Protein AF-A0A443KCB1-F1 (afdb_monomer_lite)

Foldseek 3Di:
DDDPVPDDPVRVVVVVVVVVVVVVVVVVVVVVVVVVVVQCCCCVPPVDGPVVVVVVVVVVPPDPPPPPPPPQQQWKWAQPPDGPDIDSPPDDDDPSCVVVVTDTDGDDPPPDDDDDD

Structure (mmCIF, N/CA/C/O backbone):
data_AF-A0A443KCB1-F1
#
_entry.id   AF-A0A443KCB1-F1
#
loop_
_atom_site.group_PDB
_atom_site.id
_atom_site.type_symbol
_atom_site.label_atom_id
_atom_site.label_alt_id
_atom_site.label_comp_id
_atom_site.label_asym_id
_atom_site.label_entity_id
_atom_site.label_seq_id
_atom_site.pdbx_PDB_ins_code
_atom_site.Cartn_x
_atom_site.Cartn_y
_atom_site.Cartn_z
_atom_site.occupancy
_atom_site.B_iso_or_equiv
_atom_site.auth_seq_id
_atom_site.auth_comp_id
_atom_site.auth_asym_id
_atom_site.auth_atom_id
_atom_site.pdbx_PDB_model_num
ATOM 1 N N . MET A 1 1 ? -22.184 20.492 14.445 1.00 62.22 1 MET A N 1
ATOM 2 C CA . MET A 1 1 ? -20.901 21.218 14.409 1.00 62.22 1 MET A CA 1
ATOM 3 C C . MET A 1 1 ? -20.218 20.911 15.728 1.00 62.22 1 MET A C 1
ATOM 5 O O . MET A 1 1 ? -20.785 21.256 16.754 1.00 62.22 1 MET A O 1
ATOM 9 N N . THR A 1 2 ? -19.145 20.124 15.731 1.00 79.56 2 THR A N 1
ATOM 10 C CA . THR A 1 2 ? -18.444 19.756 16.972 1.00 79.56 2 THR A CA 1
ATOM 11 C C . THR A 1 2 ? -17.653 20.967 17.447 1.00 79.56 2 THR A C 1
ATOM 13 O O . THR A 1 2 ? -16.857 21.496 16.672 1.00 79.56 2 THR A O 1
ATOM 16 N N . ASP A 1 3 ? -17.902 21.433 18.669 1.00 88.12 3 ASP A N 1
ATOM 17 C CA . ASP A 1 3 ? -17.217 22.604 19.211 1.00 88.12 3 ASP A CA 1
ATOM 18 C C . ASP A 1 3 ? -16.007 22.165 20.041 1.00 88.12 3 ASP A C 1
ATOM 20 O O . ASP A 1 3 ? -16.147 21.568 21.108 1.00 88.12 3 ASP A O 1
ATOM 24 N N . TYR A 1 4 ? -14.808 22.387 19.504 1.00 87.19 4 TYR A N 1
ATOM 25 C CA . TYR A 1 4 ? -13.555 21.906 20.093 1.00 87.19 4 TYR A CA 1
ATOM 26 C C . TYR A 1 4 ? -13.008 22.837 21.183 1.00 87.19 4 TYR A C 1
ATOM 28 O O . TYR A 1 4 ? -12.131 22.424 21.938 1.00 87.19 4 TYR A O 1
ATOM 36 N N . GLN A 1 5 ? -13.500 24.079 21.268 1.00 89.56 5 GLN A N 1
ATOM 37 C CA . GLN A 1 5 ? -12.981 25.085 22.205 1.00 89.56 5 GLN A CA 1
ATOM 38 C C . GLN A 1 5 ? -13.427 24.833 23.654 1.00 89.56 5 GLN A C 1
ATOM 40 O O . GLN A 1 5 ? -12.697 25.155 24.585 1.00 89.56 5 GLN A O 1
ATOM 45 N N . GLU A 1 6 ? -14.583 24.195 23.842 1.00 91.69 6 GLU A N 1
ATOM 46 C CA . GLU A 1 6 ? -15.147 23.857 25.158 1.00 91.69 6 GLU A CA 1
ATOM 47 C C . GLU A 1 6 ? -14.647 22.497 25.694 1.00 91.69 6 GLU A C 1
ATOM 49 O O . GLU A 1 6 ? -14.987 22.086 26.805 1.00 91.69 6 GLU A O 1
ATOM 54 N N . MET A 1 7 ? -13.853 21.757 24.909 1.00 90.06 7 MET A N 1
ATOM 55 C CA . MET A 1 7 ? -13.377 20.423 25.280 1.00 90.06 7 MET A CA 1
ATOM 56 C C . MET A 1 7 ? -12.106 20.483 26.126 1.00 90.06 7 MET A C 1
ATOM 58 O O . MET A 1 7 ? -11.155 21.210 25.845 1.00 90.06 7 MET A O 1
ATOM 62 N N . THR A 1 8 ? -12.039 19.623 27.137 1.00 94.19 8 THR A N 1
ATOM 63 C CA . THR A 1 8 ? -10.806 19.409 27.901 1.00 94.19 8 THR A CA 1
ATOM 64 C C . THR A 1 8 ? -9.740 18.714 27.048 1.00 94.19 8 THR A C 1
ATOM 66 O O . THR A 1 8 ? -10.041 17.995 26.093 1.00 94.19 8 THR A O 1
ATOM 69 N N . THR A 1 9 ? -8.469 18.845 27.434 1.00 91.19 9 THR A N 1
ATOM 70 C CA . THR A 1 9 ? -7.344 18.195 26.736 1.00 91.19 9 THR A CA 1
ATOM 71 C C . THR A 1 9 ? -7.512 16.680 26.605 1.00 91.19 9 THR A C 1
ATOM 73 O O . THR A 1 9 ? -7.188 16.121 25.560 1.00 91.19 9 THR A O 1
ATOM 76 N N . LYS A 1 10 ? -8.071 16.016 27.625 1.00 93.50 10 LYS A N 1
ATOM 77 C CA . LYS A 1 10 ? -8.377 14.578 27.585 1.00 93.50 10 LYS A CA 1
ATOM 78 C C . LYS A 1 10 ? -9.453 14.245 26.551 1.00 93.50 10 LYS A C 1
ATOM 80 O O . LYS A 1 10 ? -9.273 13.319 25.770 1.00 93.50 10 LYS A O 1
ATOM 85 N N . GLN A 1 11 ? -10.532 15.025 26.500 1.00 92.00 11 GLN A N 1
ATOM 86 C CA . GLN A 1 11 ? -11.603 14.830 25.517 1.00 92.00 11 GLN A CA 1
ATOM 87 C C . GLN A 1 11 ? -11.099 15.046 24.085 1.00 92.00 11 GLN A C 1
ATOM 89 O O . GLN A 1 11 ? -11.407 14.250 23.204 1.00 92.00 11 GLN A O 1
ATOM 94 N N . LEU A 1 12 ? -10.256 16.058 23.860 1.00 93.12 12 LEU A N 1
ATOM 95 C CA . LEU A 1 12 ? -9.620 16.284 22.558 1.00 93.12 12 LEU A CA 1
ATOM 96 C C . LEU A 1 12 ? -8.715 15.115 22.144 1.00 93.12 12 LEU A C 1
ATOM 98 O O . LEU A 1 12 ? -8.693 14.735 20.974 1.00 93.12 12 LEU A O 1
ATOM 102 N N . GLN A 1 13 ? -7.983 14.519 23.089 1.00 94.44 13 GLN A N 1
ATOM 103 C CA . GLN A 1 13 ? -7.177 13.325 22.828 1.00 94.44 13 GLN A CA 1
ATOM 104 C C . GLN A 1 13 ? -8.044 12.110 22.474 1.00 94.44 13 GLN A C 1
ATOM 106 O O . GLN A 1 13 ? -7.723 11.388 21.532 1.00 94.44 13 GLN A O 1
ATOM 111 N N . GLU A 1 14 ? -9.152 11.895 23.182 1.00 94.50 14 GLU A N 1
ATOM 112 C CA . GLU A 1 14 ? -10.097 10.816 22.878 1.00 94.50 14 GLU A CA 1
ATOM 113 C C . GLU A 1 14 ? -10.746 10.988 21.499 1.00 94.50 14 GLU A C 1
ATOM 115 O O . GLU A 1 14 ? -10.796 10.036 20.720 1.00 94.50 14 GLU A O 1
ATOM 120 N N . GLU A 1 15 ? -11.203 12.196 21.164 1.00 94.25 15 GLU A N 1
ATOM 121 C CA . GLU A 1 15 ? -11.764 12.502 19.844 1.00 94.25 15 GLU A CA 1
ATOM 122 C C . GLU A 1 15 ? -10.726 12.323 18.734 1.00 94.25 15 GLU A C 1
ATOM 124 O O . GLU A 1 15 ? -11.022 11.707 17.709 1.00 94.25 15 GLU A O 1
ATOM 129 N N . ARG A 1 16 ? -9.476 12.748 18.954 1.00 95.06 16 ARG A N 1
ATOM 130 C CA . ARG A 1 16 ? -8.379 12.483 18.017 1.00 95.06 16 ARG A CA 1
ATOM 131 C C . ARG A 1 16 ? -8.214 10.985 17.754 1.00 95.06 16 ARG A C 1
ATOM 133 O O . ARG A 1 16 ? -8.134 10.590 16.596 1.00 95.06 16 ARG A O 1
ATOM 140 N N . LEU A 1 17 ? -8.191 10.152 18.795 1.00 96.75 17 LEU A N 1
ATOM 141 C CA . LEU A 1 17 ? -8.055 8.698 18.636 1.00 96.75 17 LEU A CA 1
ATOM 142 C C . LEU A 1 17 ? -9.229 8.092 17.854 1.00 96.75 17 LEU A C 1
ATOM 144 O O . LEU A 1 17 ? -9.034 7.202 17.024 1.00 96.75 17 LEU A O 1
ATOM 148 N N . LYS A 1 18 ? -10.453 8.583 18.080 1.00 95.25 18 LYS A N 1
ATOM 149 C CA . LYS A 1 18 ? -11.630 8.165 17.303 1.00 95.25 18 LYS A CA 1
ATOM 150 C C . LYS A 1 18 ? -11.495 8.555 15.835 1.00 95.25 18 LYS A C 1
ATOM 152 O O . LYS A 1 18 ? -11.788 7.729 14.975 1.00 95.25 18 LYS A O 1
ATOM 157 N N . ILE A 1 19 ? -11.031 9.772 15.555 1.00 96.38 19 ILE A N 1
ATOM 158 C CA . ILE A 1 19 ? -10.800 10.260 14.191 1.00 96.38 19 ILE A CA 1
ATOM 159 C C . ILE A 1 19 ? -9.712 9.436 13.505 1.00 96.38 19 ILE A C 1
ATOM 161 O O . ILE A 1 19 ? -9.922 8.993 12.383 1.00 96.38 19 ILE A O 1
ATOM 165 N N . GLU A 1 20 ? -8.587 9.169 14.169 1.00 96.75 20 GLU A N 1
ATOM 166 C CA . GLU A 1 20 ? -7.511 8.335 13.619 1.00 96.75 20 GLU A CA 1
ATOM 167 C C . GLU A 1 20 ? -8.018 6.928 13.277 1.00 96.75 20 GLU A C 1
ATOM 169 O O . GLU A 1 20 ? -7.768 6.421 12.183 1.00 96.75 20 GLU A O 1
ATOM 174 N N . LYS A 1 21 ? -8.809 6.319 14.167 1.00 96.94 21 LYS A N 1
ATOM 175 C CA . LYS A 1 21 ? -9.439 5.021 13.906 1.00 96.94 21 LYS A CA 1
ATOM 176 C C . LYS A 1 21 ? -10.428 5.085 12.741 1.00 96.94 21 LYS A C 1
ATOM 178 O O . LYS A 1 21 ? -10.434 4.192 11.897 1.00 96.94 21 LYS A O 1
ATOM 183 N N . ALA A 1 22 ? -11.267 6.117 12.691 1.00 95.88 22 ALA A N 1
ATOM 184 C CA . ALA A 1 22 ? -12.228 6.306 11.611 1.00 95.88 22 ALA A CA 1
ATOM 185 C C . ALA A 1 22 ? -11.522 6.516 10.265 1.00 95.88 22 ALA A C 1
ATOM 187 O O . ALA A 1 22 ? -11.950 5.945 9.267 1.00 95.88 22 ALA A O 1
ATOM 188 N N . LEU A 1 23 ? -10.416 7.264 10.253 1.00 96.69 23 LEU A N 1
ATOM 189 C CA . LEU A 1 23 ? -9.593 7.500 9.074 1.00 96.69 23 LEU A CA 1
ATOM 190 C C . LEU A 1 23 ? -8.938 6.208 8.582 1.00 96.69 23 LEU A C 1
ATOM 192 O O . LEU A 1 23 ? -8.993 5.927 7.391 1.00 96.69 23 LEU A O 1
ATOM 196 N N . ALA A 1 24 ? -8.379 5.400 9.487 1.00 96.00 24 ALA A N 1
ATOM 197 C CA . ALA A 1 24 ? -7.804 4.102 9.136 1.00 96.00 24 ALA A CA 1
ATOM 198 C C . ALA A 1 24 ? -8.854 3.144 8.548 1.00 96.00 24 ALA A C 1
ATOM 200 O O . ALA A 1 24 ? -8.595 2.447 7.574 1.00 96.00 24 ALA A O 1
ATOM 201 N N . GLN A 1 25 ? -10.068 3.134 9.105 1.00 95.56 25 GLN A N 1
ATOM 202 C CA . GLN A 1 25 ? -11.159 2.333 8.551 1.00 95.56 25 GLN A CA 1
ATOM 203 C C . GLN A 1 25 ? -11.678 2.884 7.219 1.00 95.56 25 GLN A C 1
ATOM 205 O O . GLN A 1 25 ? -12.098 2.115 6.360 1.00 95.56 25 GLN A O 1
ATOM 210 N N . ALA A 1 26 ? -11.714 4.206 7.050 1.00 95.81 26 ALA A N 1
ATOM 211 C CA . ALA A 1 26 ? -12.112 4.831 5.794 1.00 95.81 26 ALA A CA 1
ATOM 212 C C . ALA A 1 26 ? -11.103 4.512 4.687 1.00 95.81 26 ALA A C 1
ATOM 214 O O . ALA A 1 26 ? -11.513 4.063 3.626 1.00 95.81 26 ALA A O 1
ATOM 215 N N . SER A 1 27 ? -9.800 4.618 4.957 1.00 94.12 27 SER A N 1
ATOM 216 C CA . SER A 1 27 ? -8.771 4.305 3.964 1.00 94.12 27 SER A CA 1
ATOM 217 C C . SER A 1 27 ? -8.767 2.830 3.553 1.00 94.12 27 SER A C 1
ATOM 219 O O . SER A 1 27 ? -8.550 2.523 2.384 1.00 94.12 27 SER A O 1
ATOM 221 N N . GLU A 1 28 ? -9.053 1.908 4.476 1.00 95.19 28 GLU A N 1
ATOM 222 C CA . GLU A 1 28 ? -9.222 0.484 4.159 1.00 95.19 28 GLU A CA 1
ATOM 223 C C . GLU A 1 28 ? -10.456 0.232 3.273 1.00 95.19 28 GLU A C 1
ATOM 225 O O . GLU A 1 28 ? -10.392 -0.532 2.305 1.00 95.19 28 GLU A O 1
ATOM 230 N N . ARG A 1 29 ? -11.574 0.916 3.551 1.00 94.88 29 ARG A N 1
ATOM 231 C CA . ARG A 1 29 ? -12.765 0.888 2.685 1.00 94.88 29 ARG A CA 1
ATOM 232 C C . ARG A 1 29 ? -12.471 1.469 1.304 1.00 94.88 29 ARG A C 1
ATOM 234 O O . ARG A 1 29 ? -12.841 0.865 0.307 1.00 94.88 29 ARG A O 1
ATOM 241 N N . ASP A 1 30 ? -11.763 2.589 1.232 1.00 95.19 30 ASP A N 1
ATOM 242 C CA . ASP A 1 30 ? -11.410 3.221 -0.039 1.00 95.19 30 ASP A CA 1
ATOM 243 C C . ASP A 1 30 ? -10.487 2.318 -0.869 1.00 95.19 30 ASP A C 1
ATOM 245 O O . ASP A 1 30 ? -10.691 2.157 -2.072 1.00 95.19 30 ASP A O 1
ATOM 249 N N . LEU A 1 31 ? -9.515 1.660 -0.228 1.00 95.31 31 LEU A N 1
ATOM 250 C CA . LEU A 1 31 ? -8.632 0.691 -0.879 1.00 95.31 31 LEU A CA 1
ATOM 251 C C . LEU A 1 31 ? -9.412 -0.512 -1.417 1.00 95.31 31 LEU A C 1
ATOM 253 O O . LEU A 1 31 ? -9.206 -0.916 -2.561 1.00 95.31 31 LEU A O 1
ATOM 257 N N . THR A 1 32 ? -10.301 -1.093 -0.610 1.00 95.06 32 THR A N 1
ATOM 258 C CA . THR A 1 32 ? -11.098 -2.257 -1.029 1.00 95.06 32 THR A CA 1
ATOM 259 C C . THR A 1 32 ? -12.059 -1.907 -2.162 1.00 95.06 32 THR A C 1
ATOM 261 O O . THR A 1 32 ? -12.110 -2.648 -3.141 1.00 95.06 32 THR A O 1
ATOM 264 N N . ASN A 1 33 ? -12.722 -0.749 -2.097 1.00 95.62 33 ASN A N 1
ATOM 265 C CA . ASN A 1 33 ? -13.563 -0.239 -3.181 1.00 95.62 33 ASN A CA 1
ATOM 266 C C . ASN A 1 33 ? -12.755 -0.050 -4.472 1.00 95.62 33 ASN A C 1
ATOM 268 O O . ASN A 1 33 ? -13.167 -0.518 -5.529 1.00 95.62 33 ASN A O 1
ATOM 272 N N . ALA A 1 34 ? -11.567 0.556 -4.388 1.00 95.06 34 ALA A N 1
ATOM 273 C CA . ALA A 1 34 ? -10.703 0.741 -5.551 1.00 95.06 34 ALA A CA 1
ATOM 274 C C . ALA A 1 34 ? -10.280 -0.598 -6.185 1.00 95.06 34 ALA A C 1
ATOM 276 O O . ALA A 1 34 ? -10.269 -0.734 -7.410 1.00 95.06 34 ALA A O 1
ATOM 277 N N . LEU A 1 35 ? -9.950 -1.610 -5.375 1.00 93.44 35 LEU A N 1
ATOM 278 C CA . LEU A 1 35 ? -9.613 -2.945 -5.883 1.00 93.44 35 LEU A CA 1
ATOM 279 C C . LEU A 1 35 ? -10.815 -3.652 -6.521 1.00 93.44 35 LEU A C 1
ATOM 281 O O . LEU A 1 35 ? -10.648 -4.327 -7.542 1.00 93.44 35 LEU A O 1
ATOM 285 N N . ASP A 1 36 ? -12.006 -3.504 -5.945 1.00 94.69 36 ASP A N 1
ATOM 286 C CA . ASP A 1 36 ? -13.237 -4.086 -6.484 1.00 94.69 36 ASP A CA 1
ATOM 287 C C . ASP A 1 36 ? -13.626 -3.443 -7.821 1.00 94.69 36 ASP A C 1
ATOM 289 O O . ASP A 1 36 ? -13.915 -4.144 -8.794 1.00 94.69 36 ASP A O 1
ATOM 293 N N . GLU A 1 37 ? -13.512 -2.116 -7.923 1.00 94.44 37 GLU A N 1
ATOM 294 C CA . GLU A 1 37 ? -13.714 -1.379 -9.172 1.00 94.44 37 GLU A CA 1
ATOM 295 C C . GLU A 1 37 ? -12.757 -1.859 -10.267 1.00 94.44 37 GLU A C 1
ATOM 297 O O . GLU A 1 37 ? -13.186 -2.189 -11.377 1.00 94.44 37 GLU A O 1
ATOM 302 N N . VAL A 1 38 ? -11.460 -1.966 -9.959 1.00 92.94 38 VAL A N 1
ATOM 303 C CA . VAL A 1 38 ? -10.456 -2.474 -10.907 1.00 92.94 38 VAL A CA 1
ATOM 304 C C . VAL A 1 38 ? -10.786 -3.905 -11.332 1.00 92.94 38 VAL A C 1
ATOM 306 O O . VAL A 1 38 ? -10.751 -4.220 -12.523 1.00 92.94 38 VAL A O 1
ATOM 309 N N . THR A 1 39 ? -11.146 -4.771 -10.386 1.00 92.56 39 THR A N 1
ATOM 310 C CA . THR A 1 39 ? -11.468 -6.177 -10.664 1.00 92.56 39 THR A CA 1
ATOM 311 C C . THR A 1 39 ? -12.715 -6.309 -11.536 1.00 92.56 39 THR A C 1
ATOM 313 O O . THR A 1 39 ? -12.716 -7.079 -12.503 1.00 92.56 39 THR A O 1
ATOM 316 N N . THR A 1 40 ? -13.752 -5.524 -11.246 1.00 93.75 40 THR A N 1
ATOM 317 C CA . THR A 1 40 ? -15.001 -5.471 -12.012 1.00 93.75 40 THR A CA 1
ATOM 318 C C . THR A 1 40 ? -14.757 -4.965 -13.429 1.00 93.75 40 THR A C 1
ATOM 320 O O . THR A 1 40 ? -15.247 -5.557 -14.391 1.00 93.75 40 THR A O 1
ATOM 323 N N . LEU A 1 41 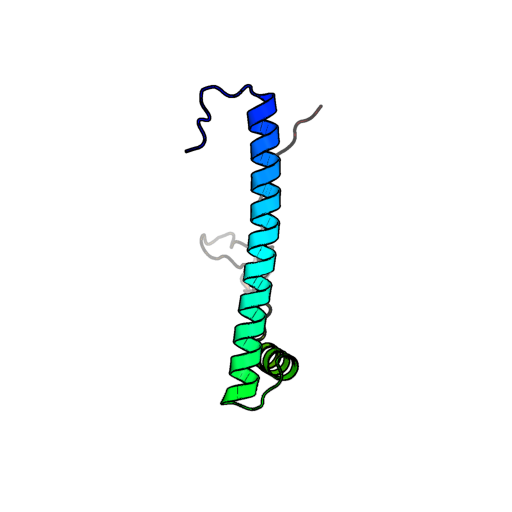? -13.946 -3.916 -13.594 1.00 94.06 41 LEU A N 1
ATOM 324 C CA . LEU A 1 41 ? -13.585 -3.386 -14.909 1.00 94.06 41 LEU A CA 1
ATOM 325 C C . LEU A 1 41 ? -12.775 -4.390 -15.736 1.00 94.06 41 LEU A C 1
ATOM 327 O O . LEU A 1 41 ? -13.077 -4.584 -16.916 1.00 94.06 41 LEU A O 1
ATOM 331 N N . LEU A 1 42 ? -11.774 -5.039 -15.136 1.00 92.25 42 LEU A N 1
ATOM 332 C CA . LEU A 1 42 ? -10.948 -6.050 -15.804 1.00 92.25 42 LEU A CA 1
ATOM 333 C C . LEU A 1 42 ? -11.780 -7.258 -16.246 1.00 92.25 42 LEU A C 1
ATOM 335 O O . LEU A 1 42 ? -11.692 -7.681 -17.401 1.00 92.25 42 LEU A O 1
ATOM 339 N N . SER A 1 43 ? -12.627 -7.767 -15.352 1.00 91.25 43 SER A N 1
ATOM 340 C CA . SER A 1 43 ? -13.458 -8.942 -15.619 1.00 91.25 43 SE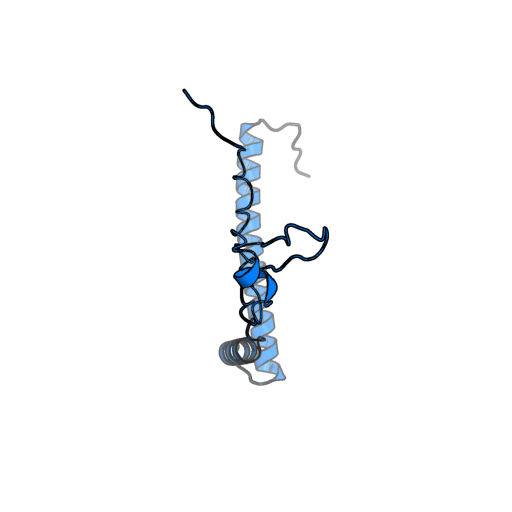R A CA 1
ATOM 341 C C . SER A 1 43 ? -14.561 -8.625 -16.629 1.00 91.25 43 SER A C 1
ATOM 343 O O . SER A 1 43 ? -14.747 -9.365 -17.590 1.00 91.25 43 SER A O 1
ATOM 345 N N . GLY A 1 44 ? -15.265 -7.504 -16.451 1.00 91.69 44 GLY A N 1
ATOM 346 C CA . GLY A 1 44 ? -16.414 -7.138 -17.276 1.00 91.69 44 GLY A CA 1
ATOM 347 C C . GLY A 1 44 ? -16.044 -6.702 -18.692 1.00 91.69 44 GLY A C 1
ATOM 348 O O . GLY A 1 44 ? -16.725 -7.078 -19.641 1.00 91.69 44 GLY A O 1
ATOM 349 N N . LYS A 1 45 ? -14.971 -5.917 -18.858 1.00 91.25 45 LYS A N 1
ATOM 350 C CA . LYS A 1 45 ? -14.581 -5.407 -20.185 1.00 91.25 45 LYS A CA 1
ATOM 351 C C . LYS A 1 45 ? -13.650 -6.340 -20.944 1.00 91.25 45 LYS A C 1
ATOM 353 O O . LYS A 1 45 ? -13.732 -6.401 -22.167 1.00 91.25 45 LYS A O 1
ATOM 358 N N . TYR A 1 46 ? -12.754 -7.024 -20.238 1.00 89.50 46 TYR A N 1
ATOM 359 C CA . TYR A 1 46 ? -11.639 -7.734 -20.865 1.00 89.50 46 TYR A CA 1
ATOM 360 C C . TYR A 1 46 ? -11.601 -9.228 -20.528 1.00 89.50 46 TYR A C 1
ATOM 362 O O . TYR A 1 46 ? -10.781 -9.944 -21.096 1.00 89.50 46 TYR A O 1
ATOM 370 N N . GLY A 1 47 ? -12.459 -9.713 -19.620 1.00 91.06 47 GLY A N 1
ATOM 371 C CA . GLY A 1 47 ? -12.434 -11.107 -19.168 1.00 91.06 47 GLY A CA 1
ATOM 372 C C . GLY A 1 47 ? -11.134 -11.490 -18.453 1.00 91.06 47 GLY A C 1
ATOM 373 O O . GLY A 1 47 ? -10.796 -12.670 -18.384 1.00 91.06 47 GLY A O 1
ATOM 374 N N . LEU A 1 48 ? -10.382 -10.504 -17.954 1.00 90.06 48 LEU A N 1
ATOM 375 C CA . LEU A 1 48 ? -9.084 -10.708 -17.319 1.00 90.06 48 LEU A CA 1
ATOM 376 C C . LEU A 1 48 ? -9.224 -10.809 -15.803 1.00 90.06 48 LEU A C 1
ATOM 378 O O . LEU A 1 48 ? -10.004 -10.089 -15.182 1.00 90.06 48 LEU A O 1
ATOM 382 N N . ARG A 1 49 ? -8.405 -11.674 -15.198 1.00 91.12 49 ARG A N 1
ATOM 383 C CA . ARG A 1 49 ? -8.275 -11.773 -13.739 1.00 91.12 49 ARG A CA 1
ATOM 384 C C . ARG A 1 49 ? -7.222 -10.787 -13.238 1.00 91.12 49 ARG A C 1
ATOM 386 O O . ARG A 1 49 ? -6.204 -10.583 -13.898 1.00 91.12 49 ARG A O 1
ATOM 393 N N . LEU A 1 50 ? -7.424 -10.247 -12.035 1.00 90.06 50 LEU A N 1
ATOM 394 C CA . LEU A 1 50 ? -6.498 -9.295 -11.411 1.00 90.06 50 LEU A CA 1
ATOM 395 C C . LEU A 1 50 ? -5.057 -9.838 -11.313 1.00 90.06 50 LEU A C 1
ATOM 397 O O . LEU A 1 50 ? -4.112 -9.128 -11.632 1.00 90.06 50 LEU A O 1
ATOM 401 N N . ASP A 1 51 ? -4.892 -11.111 -10.951 1.00 89.81 51 ASP A N 1
ATOM 402 C CA . ASP A 1 51 ? -3.584 -11.782 -10.854 1.00 89.81 51 ASP A CA 1
ATOM 403 C C . ASP A 1 51 ? -2.806 -11.782 -12.186 1.00 89.81 51 ASP A C 1
ATOM 405 O O . ASP A 1 51 ? -1.622 -11.447 -12.235 1.00 89.81 51 ASP A O 1
ATOM 409 N N . GLN A 1 52 ? -3.503 -12.049 -13.295 1.00 87.69 52 GLN A N 1
ATOM 410 C CA . GLN A 1 52 ? -2.903 -12.016 -14.630 1.00 87.69 52 GLN A CA 1
ATOM 411 C C . GLN A 1 52 ? -2.485 -10.596 -15.020 1.00 87.69 52 GLN A C 1
ATOM 413 O O . GLN A 1 52 ? -1.431 -10.407 -15.627 1.00 87.69 52 GLN A O 1
ATOM 418 N N . PHE A 1 53 ? -3.287 -9.595 -14.647 1.00 90.00 53 PHE A N 1
ATOM 419 C CA . PHE A 1 53 ? -2.960 -8.192 -14.881 1.00 90.00 53 PHE A CA 1
ATOM 420 C C . PHE A 1 53 ? -1.709 -7.766 -14.101 1.00 90.00 53 PHE A C 1
ATOM 422 O O . PHE A 1 53 ? -0.811 -7.154 -14.677 1.00 90.00 53 PHE A O 1
ATOM 429 N N . ILE A 1 54 ? -1.604 -8.142 -12.824 1.00 91.06 54 ILE A N 1
ATOM 430 C CA . ILE A 1 54 ? -0.436 -7.832 -11.988 1.00 91.06 54 ILE A CA 1
ATOM 431 C C . ILE A 1 54 ? 0.824 -8.502 -12.550 1.00 91.06 54 ILE A C 1
ATOM 433 O O . ILE A 1 54 ? 1.837 -7.828 -12.727 1.00 91.06 54 ILE A O 1
ATOM 437 N N . SER A 1 55 ? 0.749 -9.786 -12.913 1.00 88.50 55 SER A N 1
ATOM 438 C CA . SER A 1 55 ? 1.873 -10.511 -13.525 1.00 88.50 55 SER A CA 1
ATOM 439 C C . SER A 1 55 ? 2.328 -9.866 -14.842 1.00 88.50 55 SER A C 1
ATOM 441 O O . SER A 1 55 ? 3.526 -9.697 -15.097 1.00 88.50 55 SER A O 1
ATOM 443 N N . PHE A 1 56 ? 1.379 -9.428 -15.672 1.00 88.06 56 PHE A N 1
ATOM 444 C CA . PHE A 1 56 ? 1.690 -8.697 -16.895 1.00 88.06 56 PHE A CA 1
ATOM 445 C C . PHE A 1 56 ? 2.395 -7.364 -16.601 1.00 88.06 56 PHE A C 1
ATOM 447 O O . PHE A 1 56 ? 3.418 -7.064 -17.209 1.00 88.06 56 PHE A O 1
ATOM 454 N N . VAL A 1 57 ? 1.917 -6.578 -15.635 1.00 88.12 57 VAL A N 1
ATOM 455 C CA . VAL A 1 57 ? 2.549 -5.298 -15.272 1.00 88.12 57 VAL A CA 1
ATOM 456 C C . VAL A 1 57 ? 3.949 -5.503 -14.684 1.00 88.12 57 VAL A C 1
ATOM 458 O O . VAL A 1 57 ? 4.873 -4.775 -15.043 1.00 88.12 57 VAL A O 1
ATOM 461 N N . GLU A 1 58 ? 4.143 -6.510 -13.831 1.00 86.50 58 GLU A N 1
ATOM 462 C CA . GLU A 1 58 ? 5.443 -6.817 -13.227 1.00 86.50 58 GLU A CA 1
ATOM 463 C C . GLU A 1 58 ? 6.484 -7.231 -14.278 1.00 86.50 58 GLU A C 1
ATOM 465 O O . GLU A 1 58 ? 7.634 -6.793 -14.231 1.00 86.50 58 GLU A O 1
ATOM 470 N N . THR A 1 59 ? 6.076 -8.016 -15.278 1.00 82.75 59 THR A N 1
ATOM 471 C CA . THR A 1 59 ? 6.965 -8.422 -16.379 1.00 82.75 59 THR A CA 1
ATOM 472 C C . THR A 1 59 ? 7.281 -7.285 -17.354 1.00 82.75 59 THR A C 1
ATOM 474 O O . THR A 1 59 ? 8.356 -7.287 -17.957 1.00 82.75 59 THR A O 1
ATOM 477 N N . GLN A 1 60 ? 6.388 -6.300 -17.490 1.00 79.62 60 GLN A N 1
ATOM 478 C CA . GLN A 1 60 ? 6.593 -5.102 -18.313 1.00 79.62 60 GLN A CA 1
ATOM 479 C C . GLN A 1 60 ? 7.334 -3.976 -17.576 1.00 79.62 60 GLN A C 1
ATOM 481 O O . GLN A 1 60 ? 7.776 -3.015 -18.212 1.00 79.62 60 GLN A O 1
ATOM 486 N N . ALA A 1 61 ? 7.501 -4.073 -16.252 1.00 76.38 61 ALA A N 1
ATOM 487 C CA . ALA A 1 61 ? 8.230 -3.074 -15.488 1.00 76.38 61 ALA A CA 1
ATOM 488 C C . ALA A 1 61 ? 9.678 -2.982 -16.010 1.00 76.38 61 ALA A C 1
ATOM 490 O O . ALA A 1 61 ? 10.388 -3.995 -16.064 1.00 76.38 61 ALA A O 1
ATOM 491 N N . PRO A 1 62 ? 10.160 -1.786 -16.405 1.00 72.06 62 PRO A N 1
ATOM 492 C CA . PRO A 1 62 ? 11.518 -1.641 -16.897 1.00 72.06 62 PRO A CA 1
ATOM 493 C C . PRO A 1 62 ? 12.473 -2.098 -15.798 1.00 72.06 62 PRO A C 1
ATOM 495 O O . PRO A 1 62 ? 12.510 -1.517 -14.710 1.00 72.06 62 PRO A O 1
ATOM 498 N N . ARG A 1 63 ? 13.250 -3.154 -16.078 1.00 73.00 63 ARG A N 1
ATOM 499 C CA . ARG A 1 63 ? 14.306 -3.624 -15.176 1.00 73.00 63 ARG A CA 1
ATOM 500 C C . ARG A 1 63 ? 15.151 -2.413 -14.807 1.00 73.00 63 ARG A C 1
ATOM 502 O O . ARG A 1 63 ? 15.785 -1.831 -15.691 1.00 73.00 63 ARG A O 1
ATOM 509 N N . LYS A 1 64 ? 15.144 -2.025 -13.522 1.00 65.94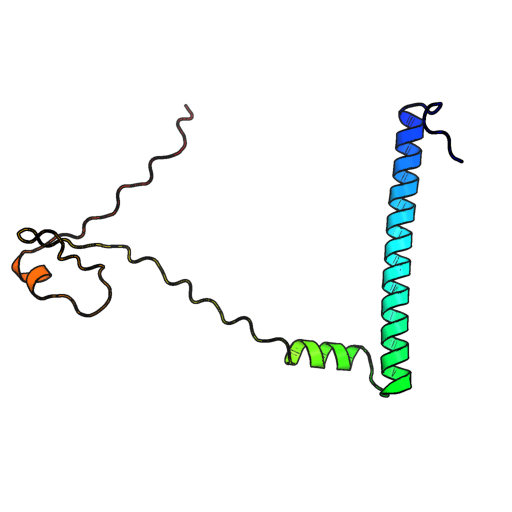 64 LYS A N 1
ATOM 510 C CA . LYS A 1 64 ? 16.026 -0.974 -13.006 1.00 65.94 64 LYS A CA 1
ATOM 511 C C . LYS A 1 64 ? 17.430 -1.345 -13.458 1.00 65.94 64 LYS A C 1
ATOM 513 O O . LYS A 1 64 ? 17.976 -2.356 -13.014 1.00 65.94 64 LYS A O 1
ATOM 518 N N . ARG A 1 65 ? 17.982 -0.585 -14.410 1.00 62.88 65 ARG A N 1
ATOM 519 C CA . ARG A 1 65 ? 19.376 -0.755 -14.806 1.00 62.88 65 ARG A CA 1
ATOM 520 C C . ARG A 1 65 ? 20.153 -0.561 -13.518 1.00 62.88 65 ARG A C 1
ATOM 522 O O . ARG A 1 65 ? 20.030 0.485 -12.892 1.00 62.88 65 ARG A O 1
ATOM 529 N N . LYS A 1 66 ? 20.848 -1.608 -13.074 1.00 61.38 66 LYS A N 1
ATOM 530 C CA . LYS A 1 66 ? 21.764 -1.527 -11.943 1.00 61.38 66 LYS A CA 1
ATOM 531 C C . LYS A 1 66 ? 22.736 -0.416 -12.304 1.00 61.38 66 LYS A C 1
ATOM 533 O O . LYS A 1 66 ? 23.581 -0.626 -13.174 1.00 61.38 66 LYS A O 1
ATOM 538 N N . ASP A 1 67 ? 22.547 0.764 -11.719 1.00 57.44 67 ASP A N 1
ATOM 539 C CA . ASP A 1 67 ? 23.516 1.839 -11.818 1.00 57.44 67 ASP A CA 1
ATOM 540 C C . ASP A 1 67 ? 24.812 1.236 -11.303 1.00 57.44 67 ASP A C 1
ATOM 542 O O . ASP A 1 67 ? 24.960 0.924 -10.120 1.00 57.44 67 ASP A O 1
ATOM 546 N N . SER A 1 68 ? 25.715 0.943 -12.236 1.00 57.06 68 SER A N 1
ATOM 547 C CA . SER A 1 68 ? 27.070 0.558 -11.906 1.00 57.06 68 SER A CA 1
ATOM 548 C C . SER A 1 68 ? 27.619 1.738 -11.131 1.00 57.06 68 SER A C 1
ATOM 550 O O . SER A 1 68 ? 27.891 2.789 -11.713 1.00 57.06 68 SER A O 1
ATOM 552 N N . THR A 1 69 ? 27.685 1.603 -9.806 1.00 57.69 69 THR A N 1
ATOM 553 C CA . THR A 1 69 ? 28.312 2.575 -8.925 1.00 57.69 69 THR A CA 1
ATOM 554 C C . THR A 1 69 ? 29.728 2.764 -9.444 1.00 57.69 69 THR A C 1
ATOM 556 O O . THR A 1 69 ? 30.611 1.940 -9.212 1.00 57.69 69 THR A O 1
ATOM 559 N N . ARG A 1 70 ? 29.928 3.818 -10.237 1.00 58.75 70 ARG A N 1
ATOM 560 C CA . ARG A 1 70 ? 31.200 4.142 -10.869 1.00 58.75 70 ARG A CA 1
ATOM 561 C C . ARG A 1 70 ? 32.146 4.551 -9.750 1.00 58.75 70 ARG A C 1
ATOM 563 O O . ARG A 1 70 ? 32.202 5.722 -9.388 1.00 58.75 70 ARG A O 1
ATOM 570 N N . SER A 1 71 ? 32.843 3.574 -9.173 1.00 60.72 71 SER A N 1
ATOM 571 C CA . SER A 1 71 ? 33.763 3.759 -8.052 1.00 60.72 71 SER A CA 1
ATOM 572 C C . SER A 1 71 ? 34.707 4.927 -8.343 1.00 60.72 71 SER A C 1
ATOM 574 O O . SER A 1 71 ? 35.374 4.953 -9.381 1.00 60.72 71 SER A O 1
ATOM 576 N N . LYS A 1 72 ? 34.713 5.949 -7.475 1.00 60.41 72 LYS A N 1
ATOM 577 C CA . LYS A 1 72 ? 35.604 7.115 -7.606 1.00 60.41 72 LYS A CA 1
ATOM 578 C C . LYS A 1 72 ? 37.063 6.633 -7.730 1.00 60.41 72 LYS A C 1
ATOM 580 O O . LYS A 1 72 ? 37.440 5.700 -7.018 1.00 60.41 72 LYS A O 1
ATOM 585 N N . PRO A 1 73 ? 37.877 7.206 -8.639 1.00 58.25 73 PRO A N 1
ATOM 586 C CA . PRO A 1 73 ? 39.279 6.822 -8.750 1.00 58.25 73 PRO A CA 1
ATOM 587 C C . PRO A 1 73 ? 40.007 7.226 -7.465 1.00 58.25 73 PRO A C 1
ATOM 589 O O . PRO A 1 73 ? 39.975 8.389 -7.081 1.00 58.25 73 PRO A O 1
ATOM 592 N N . ARG A 1 74 ? 40.620 6.250 -6.787 1.00 61.78 74 ARG A N 1
ATOM 593 C CA . ARG A 1 74 ? 41.233 6.438 -5.462 1.00 61.78 74 ARG A CA 1
ATOM 594 C C . ARG A 1 74 ? 42.638 7.044 -5.494 1.00 61.78 74 ARG A C 1
ATOM 596 O O . ARG A 1 74 ? 43.177 7.297 -4.434 1.00 61.78 74 ARG A O 1
ATOM 603 N N . LYS A 1 75 ? 43.264 7.227 -6.660 1.00 65.25 75 LYS A N 1
ATOM 604 C CA . LYS A 1 75 ? 44.671 7.649 -6.738 1.00 65.25 75 LYS A CA 1
ATOM 605 C C . LYS A 1 75 ? 44.877 8.624 -7.889 1.00 65.25 75 LYS A C 1
ATOM 607 O O . LYS A 1 75 ? 44.432 8.362 -9.008 1.00 65.25 75 LYS A O 1
ATOM 612 N N . ILE A 1 76 ? 45.504 9.758 -7.598 1.00 74.69 76 ILE A N 1
ATOM 613 C CA . ILE A 1 76 ? 45.785 10.826 -8.555 1.00 74.69 76 ILE A CA 1
ATOM 614 C C . ILE A 1 76 ? 47.301 11.033 -8.579 1.00 74.69 76 ILE A C 1
ATOM 616 O O . ILE A 1 76 ? 47.926 11.169 -7.536 1.00 74.69 76 ILE A O 1
ATOM 620 N N . TRP A 1 77 ? 47.901 11.040 -9.763 1.00 77.00 77 TRP A N 1
ATOM 621 C CA . TRP A 1 77 ? 49.328 11.265 -9.983 1.00 77.00 77 TRP A CA 1
ATOM 622 C C . TRP A 1 77 ? 49.510 12.599 -10.699 1.00 77.00 77 TRP A C 1
ATOM 624 O O . TRP A 1 77 ? 48.850 12.836 -11.714 1.00 77.00 77 TRP A O 1
ATOM 634 N N . GLN A 1 78 ? 50.407 13.451 -10.209 1.00 78.12 78 GLN A N 1
ATOM 635 C CA . GLN A 1 78 ? 50.693 14.766 -10.785 1.00 78.12 78 GLN A CA 1
ATOM 636 C C . GLN A 1 78 ? 52.131 14.822 -11.299 1.00 78.12 78 GLN A C 1
ATOM 638 O O . GLN A 1 78 ? 53.063 14.422 -10.610 1.00 78.12 78 GLN A O 1
ATOM 643 N N . HIS A 1 79 ? 52.317 15.321 -12.518 1.00 76.56 79 HIS A N 1
ATOM 644 C CA . HIS A 1 79 ? 53.639 15.449 -13.121 1.00 76.56 79 HIS A CA 1
ATOM 645 C C . HIS A 1 79 ? 54.498 16.484 -12.361 1.00 76.56 79 HIS A C 1
ATOM 647 O O . HIS A 1 79 ? 54.041 17.614 -12.185 1.00 76.56 79 HIS A O 1
ATOM 653 N N . PRO A 1 80 ? 55.756 16.174 -11.993 1.00 68.62 80 PRO A N 1
ATOM 654 C CA . PRO A 1 80 ? 56.564 17.029 -11.112 1.00 68.62 80 PRO A CA 1
ATOM 655 C C . PRO A 1 80 ? 57.020 18.347 -11.758 1.00 68.62 80 PRO A C 1
ATOM 657 O O . PRO A 1 80 ? 57.183 19.345 -11.075 1.00 68.62 80 PRO A O 1
ATOM 660 N N . ILE A 1 81 ? 57.225 18.356 -13.081 1.00 69.12 81 ILE A N 1
ATOM 661 C CA . ILE A 1 81 ? 57.783 19.514 -13.817 1.00 69.12 81 ILE A CA 1
ATOM 662 C C . ILE A 1 81 ? 56.721 20.334 -14.579 1.00 69.12 81 ILE A C 1
ATOM 664 O O . ILE A 1 81 ? 56.948 21.490 -14.921 1.00 69.12 81 ILE A O 1
ATOM 668 N N . ARG A 1 82 ? 55.559 19.750 -14.895 1.00 70.94 82 ARG A N 1
ATOM 669 C CA . ARG A 1 82 ? 54.500 20.419 -15.665 1.00 70.94 82 ARG A CA 1
ATOM 670 C C . ARG A 1 82 ? 53.209 20.402 -14.872 1.00 70.94 82 ARG A C 1
ATOM 672 O O . ARG A 1 82 ? 52.493 19.399 -14.864 1.00 70.94 82 ARG A O 1
ATOM 679 N N . GLU A 1 83 ? 52.906 21.535 -14.260 1.00 61.47 83 GLU A N 1
ATOM 680 C CA . GLU A 1 83 ? 51.628 21.775 -13.605 1.00 61.47 83 GLU A CA 1
ATOM 681 C C . GLU A 1 83 ? 50.483 21.564 -14.617 1.00 61.47 83 GLU A C 1
ATOM 683 O O . GLU A 1 83 ? 50.525 22.056 -15.745 1.00 61.47 83 GLU A O 1
ATOM 688 N N . GLY A 1 84 ? 49.497 20.736 -14.258 1.00 67.00 84 GLY A N 1
ATOM 689 C CA . GLY A 1 84 ? 48.327 20.428 -15.094 1.00 67.00 84 GLY A CA 1
ATOM 690 C C . GLY A 1 84 ? 48.329 19.061 -15.793 1.00 67.00 84 GLY A C 1
ATOM 691 O O . GLY A 1 84 ? 47.272 18.613 -16.238 1.00 67.00 84 GLY A O 1
ATOM 692 N N . LYS A 1 85 ? 49.455 18.333 -15.847 1.00 75.38 85 LYS A N 1
ATOM 693 C CA . LYS A 1 85 ? 49.447 16.924 -16.288 1.00 75.38 85 LYS A CA 1
ATOM 694 C C . LYS A 1 85 ? 49.122 16.011 -15.110 1.00 75.38 85 LYS A C 1
ATOM 696 O O . LYS A 1 85 ? 49.983 15.719 -14.283 1.00 75.38 85 LYS A O 1
ATOM 701 N N . ILE A 1 86 ? 47.871 15.565 -15.061 1.00 75.62 86 ILE A N 1
ATOM 702 C CA . ILE A 1 86 ? 47.343 14.717 -13.995 1.00 75.62 86 ILE A CA 1
ATOM 703 C C . ILE A 1 86 ? 46.836 13.409 -14.599 1.00 75.62 86 ILE A C 1
ATOM 705 O O . ILE A 1 86 ? 46.098 13.410 -15.585 1.00 75.62 86 ILE A O 1
ATOM 709 N N . TRP A 1 87 ? 47.212 12.286 -13.998 1.00 81.56 87 TRP A N 1
ATOM 710 C CA . TRP A 1 87 ? 46.657 10.980 -14.326 1.00 81.56 87 TRP A CA 1
ATOM 711 C C . TRP A 1 87 ? 45.872 10.444 -13.132 1.00 81.56 87 TRP A C 1
ATOM 713 O O . TRP A 1 87 ? 46.364 10.435 -12.016 1.00 81.56 87 TRP A O 1
ATOM 723 N N . THR A 1 88 ? 44.634 10.005 -13.347 1.00 75.12 88 THR A N 1
ATOM 724 C CA . THR A 1 88 ? 43.712 9.578 -12.273 1.00 75.12 88 THR A CA 1
ATOM 725 C C . THR A 1 88 ? 43.688 8.058 -12.078 1.00 75.12 88 THR A C 1
ATOM 727 O O . THR A 1 88 ? 42.729 7.504 -11.541 1.00 75.12 88 THR A O 1
ATOM 730 N N . GLY A 1 89 ? 44.692 7.347 -12.608 1.00 72.44 89 GLY A N 1
ATOM 731 C CA . GLY A 1 89 ? 44.755 5.880 -12.578 1.00 72.44 89 GLY A CA 1
ATOM 732 C C . GLY A 1 89 ? 43.722 5.177 -13.457 1.00 72.44 89 GLY A C 1
ATOM 733 O O . GLY A 1 89 ? 43.593 3.957 -13.395 1.00 72.44 89 GLY A O 1
ATOM 734 N N . ARG A 1 90 ? 42.955 5.925 -14.260 1.00 69.69 90 ARG A N 1
ATOM 735 C CA . ARG A 1 90 ? 42.008 5.377 -15.237 1.00 69.69 90 ARG A CA 1
ATOM 736 C C . ARG A 1 90 ? 42.626 5.401 -16.635 1.00 69.69 90 ARG A C 1
ATOM 738 O O . ARG A 1 90 ? 43.145 6.427 -17.069 1.00 69.69 90 ARG A O 1
ATOM 745 N N . GLY A 1 91 ? 42.522 4.283 -17.352 1.00 71.88 91 GLY A N 1
ATOM 746 C CA . GLY A 1 91 ? 43.070 4.130 -18.705 1.00 71.88 91 GLY A CA 1
ATOM 747 C C . GLY A 1 91 ? 44.572 3.822 -18.731 1.00 71.88 91 GLY A C 1
ATOM 748 O O . GLY A 1 91 ? 45.166 3.500 -17.706 1.00 71.88 91 GLY A O 1
ATOM 749 N N . ARG A 1 92 ? 45.185 3.881 -19.921 1.00 77.88 92 ARG A N 1
ATOM 750 C CA . ARG A 1 92 ? 46.602 3.539 -20.131 1.00 77.88 92 ARG A CA 1
ATOM 751 C C . ARG A 1 92 ? 47.514 4.478 -19.331 1.00 77.88 92 ARG A C 1
ATOM 753 O O . ARG A 1 92 ? 47.389 5.695 -19.454 1.00 77.88 92 ARG A O 1
ATOM 760 N N . ARG A 1 93 ? 48.433 3.900 -18.548 1.00 79.19 93 ARG A N 1
ATOM 761 C CA . ARG A 1 93 ? 49.441 4.630 -17.763 1.00 79.19 93 ARG A CA 1
ATOM 762 C C . ARG A 1 93 ? 50.330 5.472 -18.690 1.00 79.19 93 ARG A C 1
ATOM 764 O O . ARG A 1 93 ? 50.900 4.914 -19.630 1.00 79.19 93 ARG A O 1
ATOM 771 N N . PRO A 1 94 ? 50.426 6.795 -18.479 1.00 83.69 94 PRO A N 1
ATOM 772 C CA . PRO A 1 94 ? 51.350 7.642 -19.223 1.00 83.69 94 PRO A CA 1
ATOM 773 C C . PRO A 1 94 ? 52.814 7.318 -18.897 1.00 83.69 94 PRO A C 1
ATOM 775 O O . PRO A 1 94 ? 53.133 7.031 -17.748 1.00 83.69 94 PRO A O 1
ATOM 778 N N . HIS A 1 95 ? 53.703 7.440 -19.887 1.00 80.94 95 HIS A N 1
ATOM 779 C CA . HIS A 1 95 ? 55.122 7.071 -19.754 1.00 80.94 95 HIS A CA 1
ATOM 780 C C . HIS A 1 95 ? 55.860 7.857 -18.657 1.00 80.94 95 HIS A C 1
ATOM 782 O O . HIS A 1 95 ? 56.634 7.290 -17.895 1.00 80.94 95 HIS A O 1
ATOM 788 N N . TRP A 1 96 ? 55.511 9.136 -18.495 1.00 81.62 96 TRP A N 1
ATOM 789 C CA . TRP A 1 96 ? 56.110 10.015 -17.489 1.00 81.62 96 TRP A CA 1
ATOM 790 C C . TRP A 1 96 ? 55.875 9.555 -16.042 1.00 81.62 96 TRP A C 1
ATOM 792 O O . TRP A 1 96 ? 56.617 9.955 -15.154 1.00 81.62 96 TRP A O 1
ATOM 802 N N . VAL A 1 97 ? 54.848 8.738 -15.772 1.00 77.00 97 VAL A N 1
ATOM 803 C CA . VAL A 1 97 ? 54.583 8.247 -14.407 1.00 77.00 97 VAL A CA 1
ATOM 804 C C . VAL A 1 97 ? 55.700 7.299 -13.951 1.00 77.00 97 VAL A C 1
ATOM 806 O O . VAL A 1 97 ? 56.024 7.272 -12.768 1.00 77.00 97 VAL A O 1
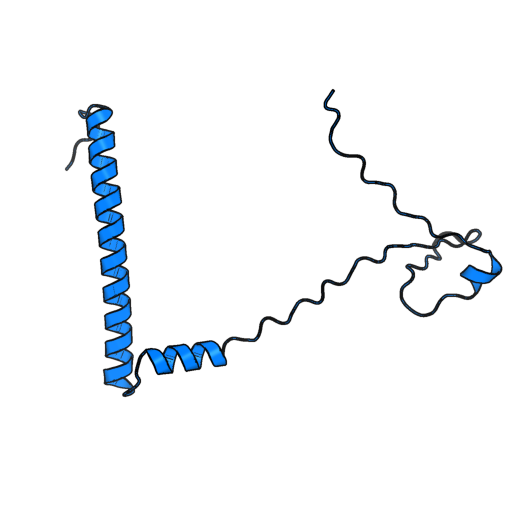ATOM 809 N N . ASP A 1 98 ? 56.298 6.553 -14.885 1.00 75.81 98 ASP A N 1
ATOM 810 C CA . ASP A 1 98 ? 57.409 5.631 -14.618 1.00 75.81 98 ASP A CA 1
ATOM 811 C C . ASP A 1 98 ? 58.762 6.342 -14.673 1.00 75.81 98 ASP A C 1
ATOM 813 O O . ASP A 1 98 ? 59.588 6.147 -13.789 1.00 75.81 98 ASP A O 1
ATOM 817 N N . GLU A 1 99 ? 58.966 7.210 -15.669 1.00 74.81 99 GLU A N 1
ATOM 818 C CA . GLU A 1 99 ? 60.222 7.957 -15.850 1.00 74.81 99 GLU A CA 1
ATOM 819 C C . GLU A 1 99 ? 60.567 8.856 -14.657 1.00 74.81 99 GLU A C 1
ATOM 821 O O . GLU A 1 99 ? 61.738 9.043 -14.341 1.00 74.81 99 GLU A O 1
ATOM 826 N N . PHE A 1 100 ? 59.549 9.424 -14.006 1.00 68.69 100 PHE A N 1
ATOM 827 C CA . PHE A 1 100 ? 59.715 10.356 -12.890 1.00 68.69 100 PHE A CA 1
ATOM 828 C C . PHE A 1 100 ? 59.388 9.741 -11.523 1.00 68.69 100 PHE A C 1
ATOM 830 O O . PHE A 1 100 ? 59.307 10.481 -10.546 1.00 68.69 100 PHE A O 1
ATOM 837 N N . GLU A 1 101 ? 59.159 8.423 -11.458 1.00 63.41 101 GLU A N 1
ATOM 838 C CA . GLU A 1 101 ? 58.839 7.676 -10.229 1.00 63.41 101 GLU A CA 1
ATOM 839 C C . GLU A 1 101 ? 57.776 8.371 -9.349 1.00 63.41 101 GLU A C 1
ATOM 841 O O . GLU A 1 101 ? 57.882 8.490 -8.126 1.00 63.41 101 GLU A O 1
ATOM 846 N N . VAL A 1 102 ? 56.730 8.893 -9.997 1.00 63.62 102 VAL A N 1
ATOM 847 C CA . VAL A 1 102 ? 55.739 9.746 -9.337 1.00 63.62 102 VAL A CA 1
ATOM 848 C C . VAL A 1 102 ? 54.859 8.900 -8.422 1.00 63.62 102 VAL A C 1
ATOM 850 O O . VAL A 1 102 ? 54.181 7.970 -8.870 1.00 63.62 102 VAL A O 1
ATOM 853 N N . GLN A 1 103 ? 54.809 9.259 -7.141 1.00 63.12 103 GLN A N 1
ATOM 854 C CA . GLN A 1 103 ? 53.932 8.611 -6.169 1.00 63.12 103 GLN A CA 1
ATOM 855 C C . GLN A 1 103 ? 52.490 9.138 -6.287 1.00 63.12 103 GLN A C 1
ATOM 857 O O . GLN A 1 103 ? 52.282 10.318 -6.583 1.00 63.12 103 GLN A O 1
ATOM 862 N N . PRO A 1 104 ? 51.472 8.283 -6.081 1.00 65.50 104 PRO A N 1
ATOM 863 C CA . PRO A 1 104 ? 50.090 8.733 -6.035 1.00 65.50 104 PRO A CA 1
ATOM 864 C C . PRO A 1 104 ? 49.900 9.686 -4.858 1.00 65.50 104 PRO A C 1
ATOM 866 O O . PRO A 1 104 ? 50.232 9.358 -3.722 1.00 65.50 104 PRO A O 1
ATOM 869 N N . ILE A 1 105 ? 49.317 10.844 -5.133 1.00 68.19 105 ILE A N 1
ATOM 870 C CA . ILE A 1 105 ? 48.832 11.759 -4.111 1.00 68.19 105 ILE A CA 1
ATOM 871 C C . ILE A 1 105 ? 47.529 11.142 -3.595 1.00 68.19 105 ILE A C 1
ATOM 873 O O . ILE A 1 105 ? 46.528 11.089 -4.319 1.00 68.19 105 ILE A O 1
ATOM 877 N N . ASP A 1 106 ? 47.568 10.590 -2.384 1.00 60.88 106 ASP A N 1
ATOM 878 C CA . ASP A 1 106 ? 46.362 10.148 -1.685 1.00 60.88 106 ASP A CA 1
ATOM 879 C C . ASP A 1 106 ? 45.585 11.399 -1.253 1.00 60.88 106 ASP A C 1
ATOM 881 O O . ASP A 1 106 ? 46.176 12.379 -0.789 1.00 60.88 106 ASP A O 1
ATOM 885 N N . ALA A 1 107 ? 44.271 11.417 -1.475 1.00 53.00 107 ALA A N 1
ATOM 886 C CA . ALA A 1 107 ? 43.454 12.563 -1.081 1.00 53.00 107 ALA A CA 1
ATOM 887 C C . ALA A 1 107 ? 43.538 12.758 0.452 1.00 53.00 107 ALA A C 1
ATOM 889 O O . ALA A 1 107 ? 43.596 11.757 1.170 1.00 53.00 107 ALA A O 1
ATOM 890 N N . PRO A 1 108 ? 43.533 14.003 0.974 1.00 44.62 108 PRO A N 1
ATOM 891 C CA . PRO A 1 108 ? 43.594 14.240 2.416 1.00 44.62 108 PRO A CA 1
ATOM 892 C C . P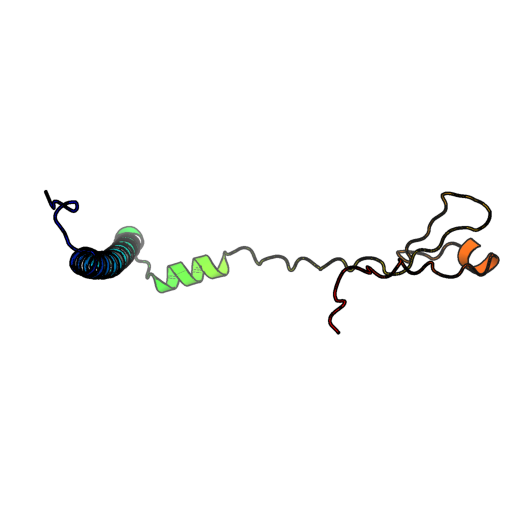RO A 1 108 ? 42.463 13.493 3.141 1.00 44.62 108 PRO A C 1
ATOM 894 O O . PRO A 1 108 ? 41.353 13.438 2.599 1.00 44.62 108 PRO A O 1
ATOM 897 N N . PRO A 1 109 ? 42.690 12.945 4.350 1.00 42.69 109 PRO A N 1
ATOM 898 C CA . PRO A 1 109 ? 41.596 12.392 5.134 1.00 42.69 109 PRO A CA 1
ATOM 899 C C . PRO A 1 109 ? 40.582 13.505 5.440 1.00 42.69 109 PRO A C 1
ATOM 901 O O . PRO A 1 109 ? 40.962 14.591 5.883 1.00 42.69 109 PRO A O 1
ATOM 904 N N . GLU A 1 110 ? 39.295 13.239 5.199 1.00 47.72 110 GLU A N 1
ATOM 905 C CA . GLU A 1 110 ? 38.191 14.027 5.758 1.00 47.72 110 GLU A CA 1
ATOM 906 C C . GLU A 1 110 ? 38.299 13.983 7.290 1.00 47.72 110 GLU A C 1
ATOM 908 O O . GLU A 1 110 ? 37.772 13.081 7.932 1.00 47.72 110 GLU A O 1
ATOM 913 N N . ASN A 1 111 ? 38.991 14.949 7.896 1.00 43.44 111 ASN A N 1
ATOM 914 C CA . ASN A 1 111 ? 38.903 15.177 9.334 1.00 43.44 111 ASN A CA 1
ATOM 915 C C . ASN A 1 111 ? 37.736 16.123 9.607 1.00 43.44 111 ASN A C 1
ATOM 917 O O . ASN A 1 111 ? 37.892 17.337 9.729 1.00 43.44 111 ASN A O 1
ATOM 921 N N . GLY A 1 112 ? 36.556 15.524 9.704 1.00 49.59 112 GLY A N 1
ATOM 922 C CA . GLY A 1 112 ? 35.393 16.101 10.350 1.00 49.59 112 GLY A CA 1
ATOM 923 C C . GLY A 1 112 ? 34.665 15.004 11.113 1.00 49.59 112 GLY A C 1
ATOM 924 O O . GLY A 1 112 ? 33.984 14.203 10.480 1.00 49.59 112 GLY A O 1
ATOM 925 N N . SER A 1 113 ? 34.807 15.016 12.445 1.00 45.12 113 SER A N 1
ATOM 926 C CA . SER A 1 113 ? 33.917 14.462 13.490 1.00 45.12 113 SER A CA 1
ATOM 927 C C . SER A 1 113 ? 34.666 13.691 14.590 1.00 45.12 113 SER A C 1
ATOM 929 O O . SER A 1 113 ? 35.513 12.852 14.314 1.00 45.12 113 SER A O 1
ATOM 931 N N . GLU A 1 114 ? 34.249 13.987 15.827 1.00 40.91 114 GLU A N 1
ATOM 932 C CA . GLU A 1 114 ? 34.433 13.223 17.075 1.00 40.91 114 GLU A CA 1
ATOM 933 C C . GLU A 1 114 ? 35.699 13.478 17.912 1.00 40.91 114 GLU A C 1
ATOM 935 O O . GLU A 1 114 ? 36.547 12.614 18.095 1.00 40.91 114 GLU A O 1
ATOM 940 N N . ASN A 1 115 ? 35.735 14.646 18.569 1.00 40.75 115 ASN A N 1
ATOM 941 C CA . ASN A 1 115 ? 36.296 14.730 19.921 1.00 40.75 115 ASN A CA 1
ATOM 942 C C . ASN A 1 115 ? 35.182 14.396 20.922 1.00 40.75 115 ASN A C 1
ATOM 944 O O . ASN A 1 115 ? 34.289 15.213 21.152 1.00 40.75 115 ASN A O 1
ATOM 948 N N . ASN A 1 116 ? 35.237 13.196 21.496 1.00 42.72 116 ASN A N 1
ATOM 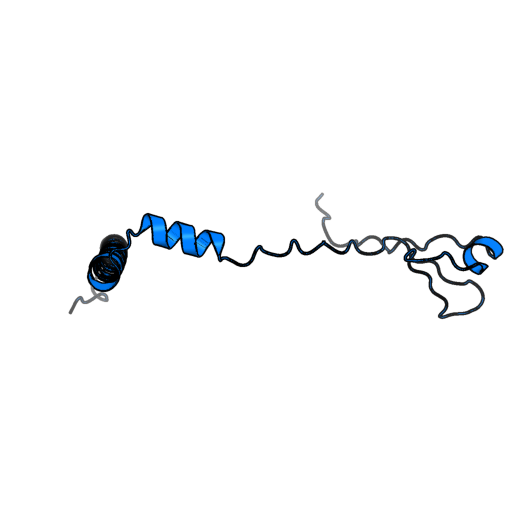949 C CA . ASN A 1 116 ? 34.484 12.817 22.686 1.00 42.72 116 ASN A CA 1
ATOM 950 C C . ASN A 1 116 ? 35.447 12.090 23.635 1.00 42.72 116 ASN A C 1
ATOM 952 O O . ASN A 1 116 ? 35.687 10.896 23.460 1.00 42.72 116 ASN A O 1
ATOM 956 N N . ALA A 1 117 ? 36.052 12.844 24.555 1.00 41.97 117 ALA A N 1
ATOM 957 C CA . ALA A 1 117 ? 36.640 12.415 25.830 1.00 41.97 117 ALA A CA 1
ATOM 958 C C . ALA A 1 117 ? 37.151 13.654 26.578 1.00 41.97 117 ALA A C 1
ATOM 960 O O . ALA A 1 117 ? 37.963 14.398 25.982 1.00 41.97 117 ALA A O 1
#

Organism: NCBI:txid2306993

InterPro domains:
  IPR027444 DNA-binding protein H-NS-like, C-terminal domain [PF00816] (75-99)

Secondary structure (DSSP, 8-state):
----TTS-HHHHHHHHHHHHHHHHHHHHHHHHHHHHHHHHHHHHHH---HHHHHHHHHHHS---------PPP--BEE-SSSTT-EE-S-SSPPTHHHHTTPPPBPPPP---S----

Radius of gyration: 32.53 Å; chains: 1; bounding box: 81×37×49 Å

pLDDT: mean 78.55, std 16.31, range [40.75, 96.94]

Sequence (117 aa):
MTDYQEMTTKQLQEERLKIEKALAQASERDLTNALDEVTTLLSGKYGLRLDQFISFVETQAPRKRKDSTRSKPRKIWQHPIREGKIWTGRGRRPHWVDEFEVQPIDAPPENGSENNA